Protein AF-A0A3D4H1X5-F1 (afdb_monomer_lite)

pLDDT: mean 86.13, std 14.49, range [50.53, 98.44]

Secondary structure (DSSP, 8-state):
--HHHHHHHHHHHHHHHHHHHHHHHHHHSPP-HHHHHHHHHHHHHHHHHHHHHHHHHHHHHHHHHT-HHHH-

Radius of gyration: 16.32 Å; chains: 1; bounding box: 42×22×42 Å

Foldseek 3Di:
DPPVLVVLVVVLVVLVVLLVVLVVCCVPDPDDCVSVVSNVVSVVVSVVSVVVNCVVCVVVVVVVVVDPVNVD

Structure (mmCIF, N/CA/C/O backbone):
data_AF-A0A3D4H1X5-F1
#
_entry.id   AF-A0A3D4H1X5-F1
#
loop_
_atom_site.group_PDB
_atom_site.id
_atom_site.type_symbol
_atom_site.label_atom_id
_atom_site.label_alt_id
_atom_site.label_comp_id
_atom_site.label_asym_id
_atom_site.label_entity_i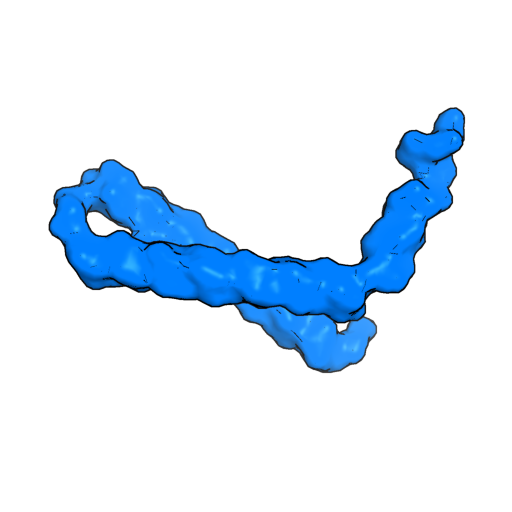d
_atom_site.label_seq_id
_atom_site.pdbx_PDB_ins_code
_atom_site.Cartn_x
_atom_site.Cartn_y
_atom_site.Cartn_z
_atom_site.occupancy
_atom_site.B_iso_or_equiv
_atom_site.auth_seq_id
_atom_site.auth_comp_id
_atom_site.auth_asym_id
_atom_site.auth_atom_id
_atom_site.pdbx_PDB_model_num
ATOM 1 N N . MET A 1 1 ? -5.047 6.683 23.020 1.00 53.56 1 MET A N 1
ATOM 2 C CA . MET A 1 1 ? -5.099 5.520 22.097 1.00 53.56 1 MET A CA 1
ATOM 3 C C . MET A 1 1 ? -4.111 4.478 22.599 1.00 53.56 1 MET A C 1
ATOM 5 O O . MET A 1 1 ? -3.037 4.875 23.029 1.00 53.56 1 MET A O 1
ATOM 9 N N . SER A 1 2 ? -4.441 3.182 22.607 1.00 60.97 2 SER A N 1
ATOM 10 C CA . SER A 1 2 ? -3.455 2.161 22.996 1.00 60.97 2 SER A CA 1
ATOM 11 C C . SER A 1 2 ? -2.318 2.110 21.965 1.00 60.97 2 SER A C 1
ATOM 13 O O . SER A 1 2 ? -2.554 2.266 20.765 1.00 60.97 2 SER A O 1
ATOM 15 N N . ARG A 1 3 ? -1.075 1.910 22.421 1.00 71.44 3 ARG A N 1
ATOM 16 C CA . ARG A 1 3 ? 0.142 1.945 21.582 1.00 71.44 3 ARG A CA 1
ATOM 17 C C . ARG A 1 3 ? 0.057 0.994 20.378 1.00 71.44 3 ARG A C 1
ATOM 19 O O . ARG A 1 3 ? 0.458 1.351 19.277 1.00 71.44 3 ARG A O 1
ATOM 26 N N . GLN A 1 4 ? -0.556 -0.173 20.584 1.00 66.50 4 GLN A N 1
ATOM 27 C CA . GLN A 1 4 ? -0.802 -1.188 19.556 1.00 66.50 4 GLN A CA 1
ATOM 28 C C . GLN A 1 4 ? -1.715 -0.690 18.423 1.00 66.50 4 GLN A C 1
ATOM 30 O O . GLN A 1 4 ? -1.426 -0.925 17.256 1.00 66.50 4 GLN A O 1
ATOM 35 N N . ARG A 1 5 ? -2.796 0.037 18.742 1.00 68.81 5 ARG A N 1
ATOM 36 C CA . ARG A 1 5 ? -3.725 0.569 17.728 1.00 68.81 5 ARG A CA 1
ATOM 37 C C . ARG A 1 5 ? -3.063 1.620 16.842 1.00 68.81 5 ARG A C 1
ATOM 39 O O . ARG A 1 5 ? -3.272 1.606 15.638 1.00 68.81 5 ARG A O 1
ATOM 46 N N . SER A 1 6 ? -2.227 2.479 17.432 1.00 81.06 6 SER A N 1
ATOM 47 C CA . SER A 1 6 ? -1.451 3.480 16.686 1.00 81.06 6 SER A CA 1
ATOM 48 C C . SER A 1 6 ? -0.479 2.828 15.695 1.00 81.06 6 SER A C 1
ATOM 50 O O . SER A 1 6 ? -0.432 3.216 14.531 1.00 81.06 6 SER A O 1
ATOM 52 N N . ALA A 1 7 ? 0.229 1.776 16.122 1.00 84.94 7 ALA A N 1
ATOM 53 C CA . ALA A 1 7 ? 1.150 1.037 15.259 1.00 84.94 7 ALA A CA 1
ATOM 54 C C . ALA A 1 7 ? 0.440 0.374 14.066 1.00 84.94 7 ALA A C 1
ATOM 56 O O . ALA A 1 7 ? 0.930 0.456 12.945 1.00 84.94 7 ALA A O 1
ATOM 57 N N . VAL A 1 8 ? -0.734 -0.230 14.286 1.00 86.50 8 VAL A N 1
ATOM 58 C CA . VAL A 1 8 ? -1.531 -0.845 13.210 1.00 86.50 8 VAL A CA 1
ATOM 59 C C . VAL A 1 8 ? -1.990 0.203 12.201 1.00 86.50 8 VAL A C 1
ATOM 61 O O . VAL A 1 8 ? -1.871 -0.017 11.001 1.00 86.50 8 VAL A O 1
ATOM 64 N N . SER A 1 9 ? -2.478 1.356 12.663 1.00 88.00 9 SER A N 1
ATOM 65 C CA . SER A 1 9 ? -2.884 2.448 11.771 1.00 88.00 9 SER A CA 1
ATOM 66 C C . SER A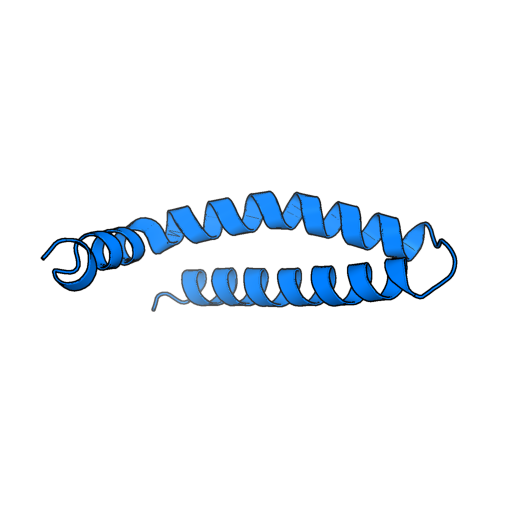 1 9 ? -1.714 3.001 10.953 1.00 88.00 9 SER A C 1
ATOM 68 O O . SER A 1 9 ? -1.864 3.222 9.754 1.00 88.00 9 SER A O 1
ATOM 70 N N . LEU A 1 10 ? -0.544 3.185 11.573 1.00 90.94 10 LEU A N 1
ATOM 71 C CA . LEU A 1 10 ? 0.672 3.619 10.877 1.00 90.94 10 LEU A CA 1
ATOM 72 C C . LEU A 1 10 ? 1.138 2.586 9.849 1.00 90.94 10 LEU A C 1
ATOM 74 O O . LEU A 1 10 ? 1.523 2.960 8.745 1.00 90.94 10 LEU A O 1
ATOM 78 N N . LEU A 1 11 ? 1.066 1.297 10.188 1.00 93.06 11 LEU A N 1
ATOM 79 C CA . LEU A 1 11 ? 1.417 0.215 9.275 1.00 93.06 11 LEU A CA 1
ATOM 80 C C . LEU A 1 11 ? 0.482 0.184 8.060 1.00 93.06 11 LEU A C 1
ATOM 82 O O . LEU A 1 11 ? 0.961 0.088 6.936 1.00 93.06 11 LEU A O 1
ATOM 86 N N . VAL A 1 12 ? -0.830 0.346 8.267 1.00 93.81 12 VAL A N 1
ATOM 87 C CA . VAL A 1 12 ? -1.802 0.487 7.171 1.00 93.81 12 VAL A CA 1
ATOM 88 C C . VAL A 1 12 ? -1.458 1.699 6.302 1.00 93.81 12 VAL A C 1
ATOM 90 O O . VAL A 1 12 ? -1.347 1.563 5.087 1.00 93.81 12 VAL A O 1
ATOM 93 N N . ALA A 1 13 ? -1.225 2.872 6.896 1.00 94.44 13 ALA A N 1
ATOM 94 C CA . ALA A 1 13 ? -0.876 4.072 6.134 1.00 94.44 13 ALA A CA 1
ATOM 95 C C . ALA A 1 13 ? 0.407 3.883 5.304 1.00 94.44 13 ALA A C 1
ATOM 97 O O . ALA A 1 13 ? 0.449 4.238 4.127 1.00 94.44 13 ALA A O 1
ATOM 98 N N . PHE A 1 14 ? 1.433 3.265 5.889 1.00 95.69 14 PHE A N 1
ATOM 99 C CA . PHE A 1 14 ? 2.677 2.958 5.192 1.00 95.69 14 PHE A CA 1
ATOM 100 C C . PHE A 1 14 ? 2.465 1.975 4.032 1.00 95.69 14 PHE A C 1
ATOM 102 O O . PHE A 1 14 ? 2.895 2.244 2.910 1.00 95.69 14 PHE A O 1
ATOM 109 N N . SER A 1 15 ? 1.760 0.865 4.266 1.00 96.00 15 SER A N 1
ATOM 110 C CA . SER A 1 15 ? 1.450 -0.115 3.221 1.00 96.00 15 SER A CA 1
ATOM 111 C C . SER A 1 15 ? 0.637 0.494 2.075 1.00 96.00 15 SER A C 1
ATOM 113 O O . SER A 1 15 ? 0.893 0.171 0.915 1.00 96.00 15 SER A O 1
ATOM 115 N N . PHE A 1 16 ? -0.283 1.416 2.372 1.00 96.69 16 PHE A N 1
ATOM 116 C CA . PHE A 1 16 ? -1.021 2.163 1.353 1.00 96.69 16 PHE A CA 1
ATOM 117 C C . PHE A 1 16 ? -0.096 3.025 0.483 1.00 96.69 16 PHE A C 1
ATOM 119 O O . PHE A 1 16 ? -0.216 3.002 -0.741 1.00 96.69 16 PHE A O 1
ATOM 126 N N . ILE A 1 17 ? 0.864 3.735 1.085 1.00 97.88 17 ILE A N 1
ATOM 127 C CA . ILE A 1 17 ? 1.851 4.530 0.336 1.00 97.88 17 ILE A CA 1
ATOM 128 C C . ILE A 1 17 ? 2.674 3.630 -0.590 1.00 97.88 17 ILE A C 1
ATOM 130 O O . ILE A 1 17 ? 2.844 3.955 -1.765 1.00 97.88 17 ILE A O 1
ATOM 134 N N . VAL A 1 18 ? 3.146 2.480 -0.097 1.00 97.81 18 VAL A N 1
ATOM 135 C CA . VAL A 1 18 ? 3.893 1.516 -0.922 1.00 97.81 18 VAL A CA 1
ATOM 136 C C . VAL A 1 18 ? 3.045 1.040 -2.103 1.00 97.81 18 VAL A C 1
ATOM 138 O O . VAL A 1 18 ? 3.539 1.020 -3.230 1.00 97.81 18 VAL A O 1
ATOM 141 N N . LEU A 1 19 ? 1.770 0.710 -1.881 1.00 98.19 19 LEU A N 1
ATOM 142 C CA . LEU A 1 19 ? 0.851 0.307 -2.949 1.00 98.19 19 LEU A CA 1
ATOM 143 C C . LEU A 1 19 ? 0.639 1.403 -3.987 1.00 98.19 19 LEU A C 1
ATOM 145 O O . LEU A 1 19 ? 0.751 1.133 -5.181 1.00 98.19 19 LEU A O 1
ATOM 149 N N . ALA A 1 20 ? 0.377 2.630 -3.540 1.00 98.25 20 ALA A N 1
ATOM 150 C CA . ALA A 1 20 ? 0.157 3.765 -4.424 1.00 98.25 20 ALA A CA 1
ATOM 151 C C . ALA A 1 20 ? 1.393 4.037 -5.292 1.00 98.25 20 ALA A C 1
ATOM 153 O O . ALA A 1 20 ? 1.290 4.094 -6.516 1.00 98.25 20 ALA A O 1
ATOM 154 N N . VAL A 1 21 ? 2.577 4.125 -4.676 1.00 98.38 21 VAL A N 1
ATOM 155 C CA . VAL A 1 21 ? 3.830 4.393 -5.395 1.00 98.38 21 VAL A CA 1
ATOM 156 C C . VAL A 1 21 ? 4.151 3.263 -6.370 1.00 98.38 21 VAL A C 1
ATOM 158 O O . VAL A 1 21 ? 4.411 3.521 -7.542 1.00 98.38 21 VAL A O 1
ATOM 161 N N . THR A 1 22 ? 4.102 2.006 -5.926 1.00 98.19 22 THR A N 1
ATOM 162 C CA . THR A 1 22 ? 4.411 0.863 -6.802 1.00 98.19 22 THR A CA 1
ATOM 163 C C . THR A 1 22 ? 3.394 0.693 -7.930 1.00 98.19 22 THR A C 1
ATOM 165 O O . THR A 1 22 ? 3.792 0.319 -9.029 1.00 98.19 22 THR A O 1
ATOM 168 N N . GLY A 1 23 ? 2.118 1.020 -7.702 1.00 97.94 23 GLY A N 1
ATOM 169 C CA . GLY A 1 23 ? 1.079 1.010 -8.733 1.00 97.94 23 GLY A CA 1
ATOM 170 C C . GLY A 1 23 ? 1.302 2.089 -9.793 1.00 97.94 23 GLY A C 1
ATOM 171 O O . GLY A 1 23 ? 1.261 1.797 -10.986 1.00 97.94 23 GLY A O 1
ATOM 172 N N . VAL A 1 24 ? 1.630 3.315 -9.371 1.00 98.44 24 VAL A N 1
ATOM 173 C CA . VAL A 1 24 ? 1.995 4.407 -10.291 1.00 98.44 24 VAL A CA 1
ATOM 174 C C . VAL A 1 24 ? 3.242 4.044 -11.099 1.00 98.44 24 VAL A C 1
ATOM 176 O O . VAL A 1 24 ? 3.257 4.211 -12.317 1.00 98.44 24 VAL A O 1
ATOM 179 N N . LEU A 1 25 ? 4.274 3.495 -10.452 1.00 98.06 25 LEU A N 1
ATOM 180 C CA . LEU A 1 25 ? 5.487 3.056 -11.144 1.00 98.06 25 LEU A CA 1
ATOM 181 C C . LEU A 1 25 ? 5.200 1.935 -12.149 1.00 98.06 25 LEU A C 1
ATOM 183 O O . LEU A 1 25 ? 5.708 1.994 -13.263 1.00 98.06 25 LEU A O 1
ATOM 187 N N . ALA A 1 26 ? 4.377 0.947 -11.787 1.00 97.44 26 ALA A N 1
ATOM 188 C CA . ALA A 1 26 ? 3.988 -0.141 -12.685 1.00 97.44 26 ALA A CA 1
ATOM 189 C C . ALA A 1 26 ? 3.146 0.333 -13.883 1.00 97.44 26 ALA A C 1
ATOM 191 O O . ALA A 1 26 ? 3.140 -0.336 -14.912 1.00 97.44 26 ALA A O 1
ATOM 192 N N . PHE A 1 27 ? 2.445 1.463 -13.752 1.00 97.56 27 PHE A N 1
ATOM 193 C CA . PHE A 1 27 ? 1.677 2.070 -14.837 1.00 97.56 27 PHE A CA 1
ATOM 194 C C . PHE A 1 27 ? 2.556 2.865 -15.814 1.00 97.56 27 PHE A C 1
ATOM 196 O O . PHE A 1 27 ? 2.342 2.797 -17.020 1.00 97.56 27 PHE A O 1
ATOM 203 N N . ILE A 1 28 ? 3.527 3.631 -15.302 1.00 98.00 28 ILE A N 1
ATOM 204 C CA . ILE A 1 28 ? 4.341 4.547 -16.121 1.00 98.00 28 ILE A CA 1
ATOM 205 C C . ILE A 1 28 ? 5.561 3.845 -16.736 1.00 98.00 28 ILE A C 1
ATOM 207 O O . ILE A 1 28 ? 5.951 4.155 -17.861 1.00 98.00 28 ILE A O 1
ATOM 211 N N . LEU A 1 29 ? 6.206 2.941 -15.995 1.00 96.25 29 LEU A N 1
ATOM 212 C CA . LEU A 1 29 ? 7.451 2.301 -16.421 1.00 96.25 29 LEU A CA 1
ATOM 213 C C . LEU A 1 29 ? 7.195 1.019 -17.226 1.00 96.25 29 LEU A C 1
ATOM 215 O O . LEU A 1 29 ? 6.154 0.380 -17.066 1.00 96.25 29 LEU A O 1
ATOM 219 N N . PRO A 1 30 ? 8.175 0.575 -18.039 1.00 96.69 30 PRO A N 1
ATOM 220 C CA . PRO A 1 30 ? 8.146 -0.755 -18.629 1.00 96.69 30 PRO A CA 1
ATOM 221 C C . PRO A 1 30 ? 7.991 -1.839 -17.563 1.00 96.69 30 PRO A C 1
ATOM 223 O O . PRO A 1 30 ? 8.473 -1.703 -16.433 1.00 96.69 30 PRO A O 1
ATOM 226 N N . PHE A 1 31 ? 7.353 -2.943 -17.952 1.00 95.75 31 PHE A N 1
ATOM 227 C CA . PHE A 1 31 ? 7.073 -4.046 -17.045 1.00 95.75 31 PHE A CA 1
ATOM 228 C C . PHE A 1 31 ? 8.332 -4.501 -16.293 1.00 95.75 31 PHE A C 1
ATOM 230 O O . PHE A 1 31 ? 9.349 -4.867 -16.882 1.00 95.75 31 PHE A O 1
ATOM 237 N N . SER A 1 32 ? 8.223 -4.523 -14.966 1.00 96.88 32 SER A N 1
ATOM 238 C CA . SER A 1 32 ? 9.255 -5.021 -14.069 1.00 96.88 32 SER A CA 1
ATOM 239 C C . SER A 1 32 ? 8.630 -5.978 -13.072 1.00 96.88 32 SER A C 1
ATOM 241 O O . SER A 1 32 ? 7.836 -5.578 -12.216 1.00 96.88 32 SER A O 1
ATOM 243 N N . ILE A 1 33 ? 9.044 -7.245 -13.138 1.00 97.31 33 ILE A N 1
ATOM 244 C CA . ILE A 1 33 ? 8.571 -8.292 -12.226 1.00 97.31 33 ILE A CA 1
ATOM 245 C C . ILE A 1 33 ? 8.818 -7.934 -10.755 1.00 97.31 33 ILE A C 1
ATOM 247 O O . ILE A 1 33 ? 8.038 -8.311 -9.887 1.00 97.31 33 ILE A O 1
ATOM 251 N N . ARG A 1 34 ? 9.868 -7.152 -10.466 1.00 97.56 34 ARG A N 1
ATOM 252 C CA . ARG A 1 34 ? 10.173 -6.695 -9.104 1.00 97.56 34 ARG A CA 1
ATOM 253 C C . ARG A 1 34 ? 9.141 -5.687 -8.599 1.00 97.56 34 ARG A C 1
ATOM 255 O O . ARG A 1 34 ? 8.676 -5.827 -7.475 1.00 97.56 34 ARG A O 1
ATOM 262 N N . ILE A 1 35 ? 8.774 -4.697 -9.419 1.00 97.62 35 ILE A N 1
ATOM 263 C CA . ILE A 1 35 ? 7.809 -3.651 -9.035 1.00 97.62 35 ILE A CA 1
ATOM 264 C C . ILE A 1 35 ? 6.411 -4.255 -8.915 1.00 97.62 35 ILE A C 1
ATOM 266 O O . ILE A 1 35 ? 5.752 -4.084 -7.891 1.00 97.62 35 ILE A O 1
ATOM 270 N N . VAL A 1 36 ? 5.985 -5.009 -9.930 1.00 97.44 36 VAL A N 1
ATOM 271 C CA . VAL A 1 36 ? 4.655 -5.632 -9.961 1.00 97.44 36 VAL A CA 1
ATOM 272 C C . VAL A 1 36 ? 4.528 -6.708 -8.880 1.00 97.44 36 VAL A C 1
ATOM 274 O O . VAL A 1 36 ? 3.511 -6.764 -8.194 1.00 97.44 36 VAL A O 1
ATOM 277 N N . GLY A 1 37 ? 5.570 -7.517 -8.666 1.00 97.75 37 GLY A N 1
ATOM 278 C CA . GLY A 1 37 ? 5.602 -8.515 -7.597 1.00 97.75 37 GLY A CA 1
ATOM 279 C C . GLY A 1 37 ? 5.526 -7.887 -6.204 1.00 97.75 37 GLY A C 1
ATOM 280 O O . GLY A 1 37 ? 4.752 -8.355 -5.371 1.00 97.75 37 GLY A O 1
ATOM 281 N N . LEU A 1 38 ? 6.261 -6.793 -5.960 1.00 98.06 38 LEU A N 1
ATOM 282 C CA . LEU A 1 38 ? 6.167 -6.041 -4.705 1.00 98.06 38 LEU A CA 1
ATOM 283 C C . LEU A 1 38 ? 4.764 -5.453 -4.509 1.00 98.06 38 LEU A C 1
ATOM 285 O O . LEU A 1 38 ? 4.196 -5.599 -3.429 1.00 98.06 38 LEU A O 1
ATOM 289 N N . HIS A 1 39 ? 4.195 -4.831 -5.545 1.00 98.12 39 HIS A N 1
ATOM 290 C CA . HIS A 1 39 ? 2.839 -4.282 -5.507 1.00 98.12 39 HIS A CA 1
ATOM 291 C C . HIS A 1 39 ? 1.810 -5.361 -5.152 1.00 98.12 39 HIS A C 1
ATOM 293 O O . HIS A 1 39 ? 1.029 -5.191 -4.220 1.00 98.12 39 HIS A O 1
ATOM 299 N N . ALA A 1 40 ? 1.850 -6.503 -5.842 1.00 98.00 40 ALA A N 1
ATOM 300 C CA . ALA A 1 40 ? 0.927 -7.608 -5.607 1.00 98.00 40 ALA A CA 1
ATOM 301 C C . ALA A 1 40 ? 1.087 -8.210 -4.200 1.00 98.00 40 ALA A C 1
ATOM 303 O O . ALA A 1 40 ? 0.090 -8.435 -3.512 1.00 98.00 40 ALA A O 1
ATOM 304 N N . LEU A 1 41 ? 2.326 -8.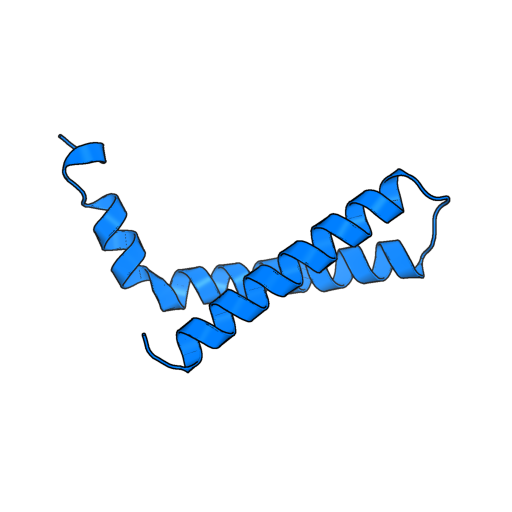423 -3.739 1.00 98.06 41 LEU A N 1
ATOM 305 C CA . LEU A 1 41 ? 2.604 -8.987 -2.416 1.00 98.06 41 LEU A CA 1
ATOM 306 C C . LEU A 1 41 ? 2.121 -8.064 -1.290 1.00 98.06 41 LEU A C 1
ATOM 308 O O . LEU A 1 41 ? 1.408 -8.505 -0.386 1.00 98.06 41 LEU A O 1
ATOM 312 N N . ILE A 1 42 ? 2.489 -6.781 -1.350 1.00 97.75 42 ILE A N 1
ATOM 313 C CA . ILE A 1 42 ? 2.046 -5.793 -0.360 1.00 97.75 42 ILE A CA 1
ATOM 314 C C . ILE A 1 42 ? 0.531 -5.606 -0.450 1.00 97.75 42 ILE A C 1
ATOM 316 O O . ILE A 1 42 ? -0.110 -5.465 0.584 1.00 97.75 42 ILE A O 1
ATOM 320 N N . GLY A 1 43 ? -0.052 -5.673 -1.648 1.00 97.12 43 GLY A N 1
ATOM 321 C CA . GLY A 1 43 ? -1.491 -5.549 -1.876 1.00 97.12 43 GLY A CA 1
ATOM 322 C C . GLY A 1 43 ? -2.269 -6.659 -1.192 1.00 97.12 43 GLY A C 1
ATOM 323 O O . GLY A 1 43 ? -3.210 -6.392 -0.447 1.00 97.12 43 GLY A O 1
ATOM 324 N N . PHE A 1 44 ? -1.817 -7.900 -1.358 1.00 97.25 44 PHE A N 1
ATOM 325 C CA . PHE A 1 44 ? -2.405 -9.041 -0.670 1.00 97.25 44 PHE A CA 1
ATOM 326 C C . PHE A 1 44 ? -2.277 -8.921 0.857 1.00 97.25 44 PHE A C 1
ATOM 328 O O . PHE A 1 44 ? -3.263 -9.069 1.580 1.00 97.25 44 PHE A O 1
ATOM 335 N N . GLY A 1 45 ? -1.089 -8.568 1.361 1.00 96.69 45 GLY A N 1
ATOM 336 C CA . GLY A 1 45 ? -0.883 -8.330 2.795 1.00 96.69 45 GLY A CA 1
ATOM 337 C C . GLY A 1 45 ? -1.742 -7.183 3.344 1.00 96.69 45 GLY A C 1
ATOM 338 O O . GLY A 1 45 ? -2.276 -7.272 4.451 1.00 96.69 45 GLY A O 1
ATOM 339 N N . PHE A 1 46 ? -1.936 -6.129 2.552 1.00 95.94 46 PHE A N 1
ATOM 340 C CA . PHE A 1 46 ? -2.744 -4.967 2.906 1.00 95.94 46 PHE A CA 1
ATOM 341 C C . PHE A 1 46 ? -4.218 -5.320 3.112 1.00 95.94 46 PHE A C 1
ATOM 343 O O . PHE A 1 46 ? -4.824 -4.798 4.046 1.00 95.94 46 PHE A O 1
ATOM 350 N N . VAL A 1 47 ? -4.777 -6.250 2.329 1.00 95.50 47 VAL A N 1
ATOM 351 C CA . VAL A 1 47 ? -6.146 -6.764 2.539 1.00 95.50 47 VAL A CA 1
ATOM 352 C C . VAL A 1 47 ? -6.296 -7.390 3.934 1.00 95.50 47 VAL A C 1
ATOM 354 O O . VAL A 1 47 ? -7.270 -7.125 4.639 1.00 95.50 47 VAL A O 1
ATOM 357 N N . GLY A 1 48 ? -5.309 -8.170 4.382 1.00 94.25 48 GLY A N 1
ATOM 358 C CA . GLY A 1 48 ? -5.308 -8.720 5.741 1.00 94.25 48 GLY A CA 1
ATOM 359 C C . GLY A 1 48 ? -5.152 -7.639 6.816 1.00 94.25 48 GLY A C 1
ATOM 360 O O . GLY A 1 48 ? -5.885 -7.622 7.810 1.00 94.25 48 GLY A O 1
ATOM 361 N N . LEU A 1 49 ? -4.229 -6.696 6.604 1.00 93.25 49 LEU A N 1
ATOM 362 C CA . LEU A 1 49 ? -3.969 -5.601 7.542 1.00 93.25 49 LEU A CA 1
ATOM 363 C C . LEU A 1 49 ? -5.167 -4.662 7.705 1.00 93.25 49 LEU A C 1
ATOM 365 O O . LEU A 1 49 ? -5.451 -4.252 8.831 1.00 93.25 49 LEU A O 1
ATOM 369 N N . ILE A 1 50 ? -5.885 -4.335 6.626 1.00 91.19 50 ILE A N 1
ATOM 370 C CA . ILE A 1 50 ? -7.063 -3.467 6.710 1.00 91.19 50 ILE A CA 1
ATOM 371 C C . ILE A 1 50 ? -8.212 -4.169 7.438 1.00 91.19 50 ILE A C 1
ATOM 373 O O . ILE A 1 50 ? -8.857 -3.543 8.278 1.00 91.19 50 ILE A O 1
ATOM 377 N N . ALA A 1 51 ? -8.413 -5.473 7.216 1.00 91.50 51 ALA A N 1
ATOM 378 C CA . ALA A 1 51 ? -9.388 -6.251 7.976 1.00 91.50 51 ALA A CA 1
ATOM 379 C C . ALA A 1 51 ? -9.062 -6.202 9.478 1.00 91.50 51 ALA A C 1
ATOM 381 O O . ALA A 1 51 ? -9.909 -5.819 10.289 1.00 91.50 51 ALA A O 1
ATOM 382 N N . PHE A 1 52 ? -7.809 -6.483 9.853 1.00 89.88 52 PHE A N 1
ATOM 383 C CA . PHE A 1 52 ? -7.357 -6.390 11.243 1.00 89.88 52 PHE A CA 1
ATOM 384 C C . PHE A 1 52 ? -7.516 -4.977 11.826 1.00 89.88 52 PHE A C 1
ATOM 386 O O . PHE A 1 52 ? -7.971 -4.816 12.960 1.00 89.88 52 PHE A O 1
ATOM 393 N N . HIS A 1 53 ? -7.189 -3.944 11.049 1.00 89.12 53 HIS A N 1
ATOM 394 C CA . HIS A 1 53 ? -7.363 -2.550 11.445 1.00 89.12 53 HIS A CA 1
ATOM 395 C C . HIS A 1 53 ? -8.831 -2.211 11.737 1.00 89.12 53 HIS A C 1
ATOM 397 O O . HIS A 1 53 ? -9.115 -1.597 12.770 1.00 89.12 53 HIS A O 1
ATOM 403 N N . VAL A 1 54 ? -9.760 -2.641 10.878 1.00 88.06 54 VAL A N 1
ATOM 404 C CA . VAL A 1 54 ? -11.202 -2.433 11.071 1.00 88.06 54 VAL A CA 1
ATOM 405 C C . VAL A 1 54 ? -11.693 -3.171 12.315 1.00 88.06 54 VAL A C 1
ATOM 407 O O . VAL A 1 54 ? -12.352 -2.554 13.150 1.00 88.06 54 VAL A O 1
ATOM 410 N N . PHE A 1 55 ? -11.320 -4.441 12.511 1.00 87.12 55 PHE A N 1
ATOM 411 C CA . PHE A 1 55 ? -11.701 -5.195 13.714 1.00 87.12 55 PHE A CA 1
ATOM 412 C C . PHE A 1 55 ? -11.166 -4.548 15.001 1.00 87.12 55 PHE A C 1
ATOM 414 O O . PHE A 1 55 ? -11.907 -4.386 15.973 1.00 87.12 55 PHE A O 1
ATOM 421 N N . ASN A 1 56 ? -9.906 -4.106 15.011 1.00 84.56 56 ASN A N 1
ATOM 422 C CA . ASN A 1 56 ? -9.277 -3.502 16.191 1.00 84.56 56 ASN A CA 1
ATOM 423 C C . ASN A 1 56 ? -9.865 -2.120 16.555 1.00 84.56 56 ASN A C 1
ATOM 425 O O . ASN A 1 56 ? -9.803 -1.700 17.715 1.00 84.56 56 ASN A O 1
ATOM 429 N N . ASN A 1 57 ? -10.464 -1.422 15.584 1.00 82.00 57 ASN A N 1
ATOM 430 C CA . ASN A 1 57 ? -11.105 -0.113 15.768 1.00 82.00 57 ASN A CA 1
ATOM 431 C C . ASN A 1 57 ? -12.647 -0.167 15.661 1.00 82.00 57 ASN A C 1
ATOM 433 O O . ASN A 1 57 ? -13.311 0.873 15.681 1.00 82.00 57 ASN A O 1
ATOM 437 N N . TYR A 1 58 ? -13.241 -1.367 15.620 1.00 77.44 58 TYR A N 1
ATOM 438 C CA . TYR A 1 58 ? -14.671 -1.584 15.360 1.00 77.44 58 TYR A CA 1
ATOM 439 C C . TYR A 1 58 ? -15.594 -0.805 16.309 1.00 77.44 58 TYR A C 1
ATOM 441 O O . TYR A 1 58 ? -16.556 -0.187 15.868 1.00 77.44 58 TYR A O 1
ATOM 449 N N . ARG A 1 59 ? -15.265 -0.747 17.609 1.00 71.44 59 ARG A N 1
ATOM 450 C CA . ARG A 1 59 ? -16.071 -0.039 18.627 1.00 71.44 59 ARG A CA 1
ATOM 451 C C . ARG A 1 59 ? -16.181 1.473 18.377 1.00 71.44 59 ARG A C 1
ATOM 453 O O . ARG A 1 59 ? -17.167 2.090 18.771 1.00 71.44 59 ARG A O 1
ATOM 460 N N . GLN A 1 60 ? -15.177 2.082 17.748 1.00 70.06 60 GLN A N 1
ATOM 461 C CA . GLN A 1 60 ? -15.210 3.500 17.371 1.00 70.06 60 GLN A CA 1
ATOM 462 C C . GLN A 1 60 ? -15.969 3.684 16.058 1.00 70.06 60 GLN A C 1
ATOM 464 O O . GLN A 1 60 ? -16.799 4.584 15.954 1.00 70.06 60 GLN A O 1
ATOM 469 N N . LEU A 1 61 ? -15.761 2.778 15.099 1.00 71.06 61 LEU A N 1
ATOM 470 C CA . LEU A 1 61 ? -16.472 2.773 13.822 1.00 71.06 61 LEU A CA 1
ATOM 471 C C . LEU A 1 61 ? -17.993 2.621 14.010 1.00 71.06 61 LEU A C 1
ATOM 473 O O . LEU A 1 61 ? -18.768 3.363 13.411 1.00 71.06 61 LEU A O 1
ATOM 477 N N . SER A 1 62 ? -18.427 1.751 14.928 1.00 67.81 62 SER A N 1
ATOM 478 C CA . SER A 1 62 ? -19.840 1.611 15.303 1.00 67.81 62 SER A CA 1
ATOM 479 C C . SER A 1 62 ? -20.421 2.879 15.938 1.00 67.81 62 SER A C 1
ATOM 481 O O . SER A 1 62 ? -21.617 3.122 15.828 1.00 67.81 62 SER A O 1
ATOM 483 N N . GLY A 1 63 ? -19.590 3.699 16.592 1.00 68.12 63 GLY A N 1
ATOM 484 C CA . GLY A 1 63 ? -19.997 4.999 17.130 1.00 68.12 63 GLY A CA 1
ATOM 485 C C . GLY A 1 63 ? -20.261 6.034 16.034 1.00 68.12 63 GLY A C 1
ATOM 486 O O . GLY A 1 63 ? -21.247 6.761 16.118 1.00 68.12 63 GLY A O 1
ATOM 487 N N . TYR A 1 64 ? -19.446 6.048 14.973 1.00 65.31 64 TYR A N 1
ATOM 488 C CA . TYR A 1 64 ? -19.671 6.899 13.796 1.00 65.31 64 TYR A CA 1
ATOM 489 C C . TYR A 1 64 ? -20.941 6.509 13.037 1.00 65.31 64 TYR A C 1
ATOM 491 O O . TYR A 1 64 ? -21.727 7.382 12.680 1.00 65.31 64 TYR A O 1
ATOM 499 N N . LEU A 1 65 ? -21.192 5.209 12.860 1.00 64.69 65 LEU A N 1
ATOM 500 C CA . LEU A 1 65 ? -22.422 4.716 12.230 1.00 64.69 65 LEU A CA 1
ATOM 501 C C . LEU A 1 65 ? -23.678 5.009 13.058 1.00 64.69 65 LEU A C 1
ATOM 503 O O . LEU A 1 65 ? -2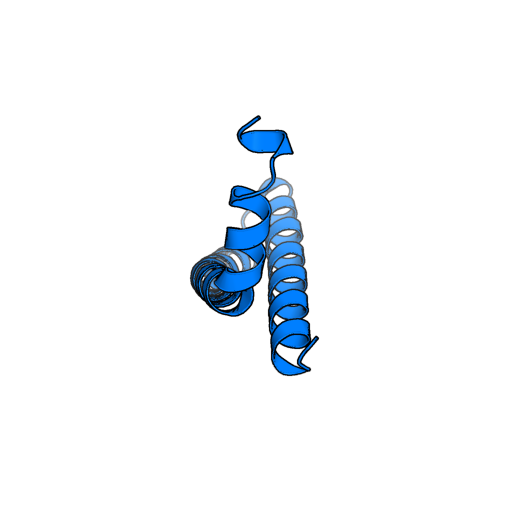4.765 5.035 12.503 1.00 64.69 65 LEU A O 1
ATOM 507 N N . ARG A 1 66 ? -23.547 5.236 14.370 1.00 63.47 66 ARG A N 1
ATOM 508 C CA . ARG 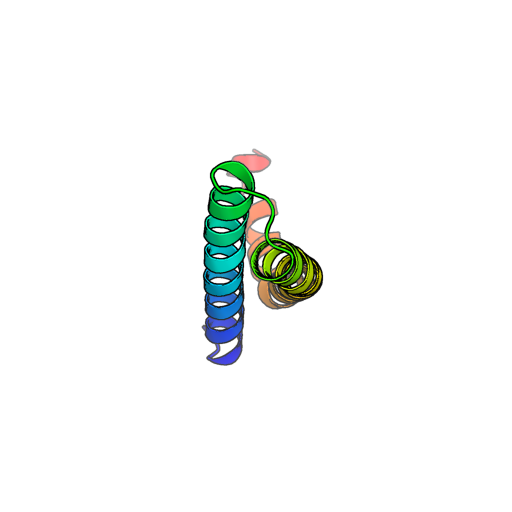A 1 66 ? -24.658 5.585 15.273 1.00 63.47 66 ARG A CA 1
ATOM 509 C C . ARG A 1 66 ? -24.828 7.097 15.461 1.00 63.47 66 ARG A C 1
ATOM 511 O O . ARG A 1 66 ? -25.657 7.524 16.263 1.00 63.47 66 ARG A O 1
ATOM 518 N N . SER A 1 67 ? -24.033 7.902 14.756 1.00 61.91 67 SER A N 1
ATOM 519 C CA . SER A 1 67 ? -24.134 9.359 14.763 1.00 61.91 67 SER A CA 1
ATOM 520 C C . SER A 1 67 ? -25.475 9.804 14.182 1.00 61.91 67 SER A C 1
ATOM 522 O O . SER A 1 67 ? -25.848 9.410 13.075 1.00 61.91 67 SER A O 1
ATOM 524 N N . ARG A 1 68 ? -26.165 10.693 14.907 1.00 57.56 68 ARG A N 1
ATOM 525 C CA . ARG A 1 68 ? -27.430 11.328 14.500 1.00 57.56 68 ARG A CA 1
ATOM 526 C C . ARG A 1 68 ? -27.325 12.112 13.183 1.00 57.56 68 ARG A C 1
ATOM 528 O O . ARG A 1 68 ? -28.344 12.494 12.650 1.00 57.56 68 ARG A O 1
ATOM 535 N N . VAL A 1 69 ? -26.116 12.348 12.667 1.00 63.16 69 VAL A N 1
ATOM 536 C CA . VAL A 1 69 ? -25.878 13.032 11.382 1.00 63.16 69 VAL A CA 1
ATOM 537 C C . VAL A 1 69 ? -26.104 12.108 10.177 1.00 63.16 69 VAL A C 1
ATOM 539 O O . VAL A 1 69 ? -26.401 12.590 9.094 1.00 63.16 69 VAL A O 1
ATOM 542 N N . VAL A 1 70 ? -25.956 10.787 10.343 1.00 59.41 70 VAL A N 1
ATOM 543 C CA . VAL A 1 70 ? -26.190 9.806 9.261 1.00 59.41 70 VAL A CA 1
ATOM 544 C C . VAL A 1 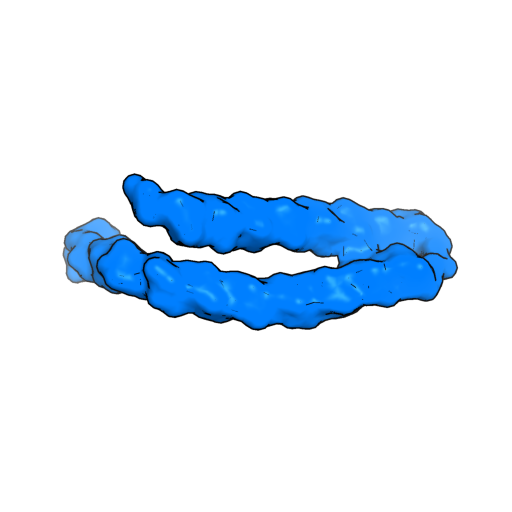70 ? -27.615 9.235 9.311 1.00 59.41 70 VAL A C 1
ATOM 546 O O . VAL A 1 70 ? -28.137 8.814 8.286 1.00 59.41 70 VAL A O 1
ATOM 549 N N . TRP A 1 71 ? -28.246 9.222 10.492 1.00 54.31 71 TRP A N 1
ATOM 550 C CA . TRP A 1 71 ? -29.552 8.584 10.737 1.00 54.31 71 TRP A CA 1
ATOM 551 C C . TRP A 1 71 ? -30.656 9.527 11.245 1.00 54.31 71 TRP A C 1
ATOM 553 O O . TRP A 1 71 ? -31.729 9.046 11.612 1.00 54.31 71 TRP A O 1
ATOM 563 N N . GLY A 1 72 ? -30.397 10.831 11.342 1.00 50.53 72 GLY A N 1
ATOM 564 C CA . GLY A 1 72 ? -31.382 11.856 11.707 1.00 50.53 72 GLY A CA 1
ATOM 565 C C . GLY A 1 72 ? -31.595 12.815 10.555 1.00 50.53 72 GLY A C 1
ATOM 566 O O . GLY A 1 72 ? -32.754 13.248 10.400 1.00 50.53 72 GLY A O 1
#

Sequence (72 aa):
MSRQRSAVSLLVAFSFIVLAVTGVLAFILPFSIRIVGLHALIGFGFVGLIAFHVFNNYRQLSGYLRSRVVWG